Protein AF-A0A259E2I3-F1 (afdb_monomer_lite)

Radius of gyration: 19.68 Å; chains: 1; bounding box: 46×36×46 Å

Structure (mmCIF, N/CA/C/O backbone):
data_AF-A0A259E2I3-F1
#
_entry.id   AF-A0A259E2I3-F1
#
loop_
_atom_site.group_PDB
_atom_site.id
_atom_site.type_symbol
_atom_site.label_atom_id
_atom_site.label_alt_id
_atom_site.label_comp_id
_atom_site.label_asym_id
_atom_site.label_entity_id
_atom_site.label_seq_id
_atom_site.pdbx_PDB_ins_code
_atom_site.Cartn_x
_atom_site.Cartn_y
_atom_site.Cartn_z
_atom_site.occupancy
_atom_site.B_iso_or_equiv
_atom_site.auth_seq_id
_atom_site.auth_comp_id
_atom_site.auth_asym_id
_atom_site.auth_atom_id
_atom_site.pdbx_PDB_model_num
ATOM 1 N N . MET A 1 1 ? -3.749 19.633 -23.639 1.00 78.69 1 MET A N 1
ATOM 2 C CA . MET A 1 1 ? -3.553 18.436 -22.796 1.00 78.69 1 MET A CA 1
ATOM 3 C C . MET A 1 1 ? -4.861 18.137 -22.093 1.00 78.69 1 MET A C 1
ATOM 5 O O . MET A 1 1 ? -5.540 19.091 -21.723 1.00 78.69 1 MET A O 1
ATOM 9 N N . ALA A 1 2 ? -5.213 16.860 -21.955 1.00 88.00 2 ALA A N 1
ATOM 10 C CA . ALA A 1 2 ? -6.332 16.444 -21.115 1.00 88.00 2 ALA A CA 1
ATOM 11 C C . ALA A 1 2 ? -6.079 16.861 -19.656 1.00 88.00 2 ALA A C 1
ATOM 13 O O . ALA A 1 2 ? -4.928 16.905 -19.216 1.00 88.00 2 ALA A O 1
ATOM 14 N N . LYS A 1 3 ? -7.140 17.202 -18.927 1.00 96.12 3 LYS A N 1
ATOM 15 C CA . LYS A 1 3 ? -7.074 17.755 -17.563 1.00 96.12 3 LYS A CA 1
ATOM 16 C C . LYS A 1 3 ? -7.419 16.740 -16.476 1.00 96.12 3 LYS A C 1
ATOM 18 O O . LYS A 1 3 ? -7.202 17.009 -15.299 1.00 96.12 3 LYS A O 1
ATOM 23 N N . ASN A 1 4 ? -7.992 15.606 -16.854 1.00 97.12 4 ASN A N 1
ATOM 24 C CA . ASN A 1 4 ? -8.435 14.545 -15.957 1.00 97.12 4 ASN A CA 1
ATOM 25 C C . ASN A 1 4 ? -8.434 13.197 -16.700 1.00 97.12 4 ASN A C 1
ATOM 27 O O . ASN A 1 4 ? -8.255 13.150 -17.918 1.00 97.12 4 ASN A O 1
ATOM 31 N N . LEU A 1 5 ? -8.623 12.102 -15.959 1.00 96.50 5 LEU A N 1
ATOM 32 C CA . LEU A 1 5 ? -8.616 10.744 -16.511 1.00 96.50 5 LEU A CA 1
ATOM 33 C C . LEU A 1 5 ? -9.744 10.510 -17.533 1.00 96.50 5 LEU A C 1
ATOM 35 O O . LEU A 1 5 ? -9.522 9.835 -18.532 1.00 96.50 5 LEU A O 1
ATOM 39 N N . GLU A 1 6 ? -10.920 11.098 -17.313 1.00 97.06 6 GLU A N 1
ATOM 40 C CA . GLU A 1 6 ? -12.087 10.954 -18.193 1.00 97.06 6 GLU A CA 1
ATOM 41 C C . GLU A 1 6 ? -11.807 11.516 -19.597 1.00 97.06 6 GLU A C 1
ATOM 43 O O . GLU A 1 6 ? -12.049 10.860 -20.607 1.00 97.06 6 GLU A O 1
ATOM 48 N N . GLU A 1 7 ? -11.210 12.706 -19.678 1.00 97.38 7 GLU A N 1
ATOM 49 C CA . GLU A 1 7 ? -10.782 13.310 -20.944 1.00 97.38 7 GLU A CA 1
ATOM 50 C C . GLU A 1 7 ? -9.711 12.468 -21.656 1.00 97.38 7 GLU A C 1
ATOM 52 O O . GLU A 1 7 ? -9.729 12.366 -22.883 1.00 97.38 7 GLU A O 1
ATOM 57 N N . VAL A 1 8 ? -8.794 11.840 -20.907 1.00 95.81 8 VAL A N 1
ATOM 58 C CA . VAL A 1 8 ? -7.777 10.940 -21.477 1.00 95.81 8 VAL A CA 1
ATOM 59 C C . VAL A 1 8 ? -8.433 9.697 -22.079 1.00 95.81 8 VAL A C 1
ATOM 61 O O . VAL A 1 8 ? -8.125 9.342 -23.216 1.00 95.81 8 VAL A O 1
ATOM 64 N N . ILE A 1 9 ? -9.348 9.053 -21.352 1.00 96.31 9 ILE A N 1
ATOM 65 C CA . ILE A 1 9 ? -10.055 7.851 -21.817 1.00 96.31 9 ILE A CA 1
ATOM 66 C C . ILE A 1 9 ? -10.862 8.162 -23.082 1.00 96.31 9 ILE A C 1
ATOM 68 O O . ILE A 1 9 ? -10.703 7.479 -24.097 1.00 96.31 9 ILE A O 1
ATOM 72 N N . ASN A 1 10 ? -11.652 9.238 -23.054 1.00 95.56 10 ASN A N 1
ATOM 73 C CA . ASN A 1 10 ? -12.500 9.640 -24.177 1.00 95.56 10 ASN A CA 1
ATOM 74 C C . ASN A 1 10 ? -11.696 9.991 -25.439 1.00 95.56 10 ASN A C 1
ATOM 76 O O . ASN A 1 10 ? -12.175 9.775 -26.550 1.00 95.56 10 ASN A O 1
ATOM 80 N N . ALA A 1 11 ? -10.464 10.485 -25.291 1.00 94.00 11 ALA A N 1
ATOM 81 C CA . ALA A 1 11 ? -9.594 10.804 -26.420 1.00 94.00 11 ALA A CA 1
ATOM 82 C C . ALA A 1 11 ? -8.911 9.580 -27.064 1.00 94.00 11 ALA A C 1
ATOM 84 O O . ALA A 1 11 ? -8.492 9.672 -28.215 1.00 94.00 11 ALA A O 1
ATOM 85 N N . ASN A 1 12 ? -8.771 8.454 -26.350 1.00 91.12 12 ASN A N 1
ATOM 86 C CA . ASN A 1 12 ? -7.996 7.290 -26.814 1.00 91.12 12 ASN A CA 1
ATOM 87 C C . ASN A 1 12 ? -8.862 6.104 -27.279 1.00 91.12 12 ASN A C 1
ATOM 89 O O . ASN A 1 12 ? -8.356 5.203 -27.946 1.00 91.12 12 ASN A O 1
ATOM 93 N N . GLY A 1 13 ? -10.159 6.083 -26.953 1.00 88.56 13 GLY A N 1
ATOM 94 C CA . GLY A 1 13 ? -11.095 5.035 -27.374 1.00 88.56 13 GLY A CA 1
ATOM 95 C C . GLY A 1 13 ? -10.859 3.690 -26.675 1.00 88.56 13 GLY A C 1
ATOM 96 O O . GLY A 1 13 ? -11.618 3.317 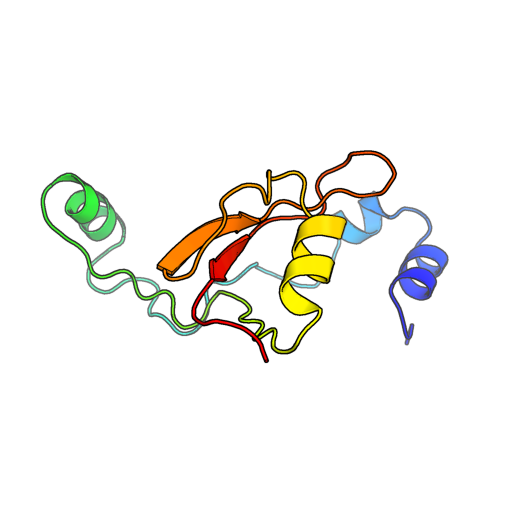-25.782 1.00 88.56 13 GLY A O 1
ATOM 97 N N . ASN A 1 14 ? -9.814 2.945 -27.059 1.00 96.06 14 ASN A N 1
ATOM 98 C CA . ASN A 1 14 ? -9.466 1.662 -26.440 1.00 96.06 14 ASN A CA 1
ATOM 99 C C . ASN A 1 14 ? -8.496 1.851 -25.260 1.00 96.06 14 ASN A C 1
ATOM 101 O O . ASN A 1 14 ? -7.289 2.025 -25.434 1.00 96.06 14 ASN A O 1
ATOM 105 N N . VAL A 1 15 ? -9.026 1.746 -24.039 1.00 96.81 15 VAL A N 1
ATOM 106 C CA . VAL A 1 15 ? -8.250 1.905 -22.796 1.00 96.81 15 VAL A CA 1
ATOM 107 C C . 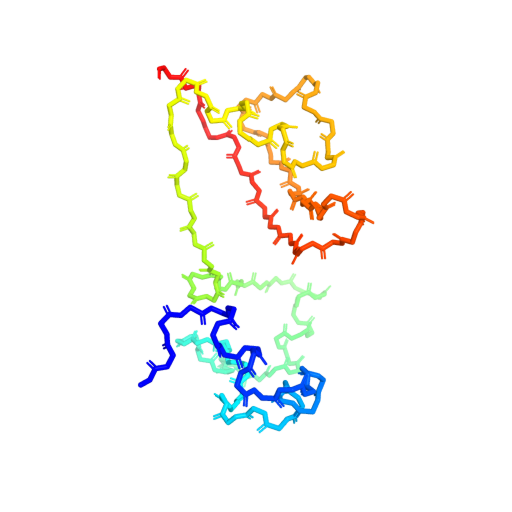VAL A 1 15 ? -7.152 0.847 -22.645 1.00 96.81 15 VAL A C 1
ATOM 109 O O . VAL A 1 15 ? -6.066 1.156 -22.161 1.00 96.81 15 VAL A O 1
ATOM 112 N N . VAL A 1 16 ? -7.391 -0.396 -23.074 1.00 97.62 16 VAL A N 1
ATOM 113 C CA . VAL A 1 16 ? -6.396 -1.477 -22.957 1.00 97.62 16 VAL A CA 1
ATOM 114 C C . VAL A 1 16 ? -5.205 -1.211 -23.870 1.00 97.62 16 VAL A C 1
ATOM 116 O O . VAL A 1 16 ? -4.059 -1.350 -23.445 1.00 97.62 16 VAL A O 1
ATOM 119 N N . GLU A 1 17 ? -5.460 -0.810 -25.114 1.00 97.62 17 GLU A N 1
ATOM 120 C C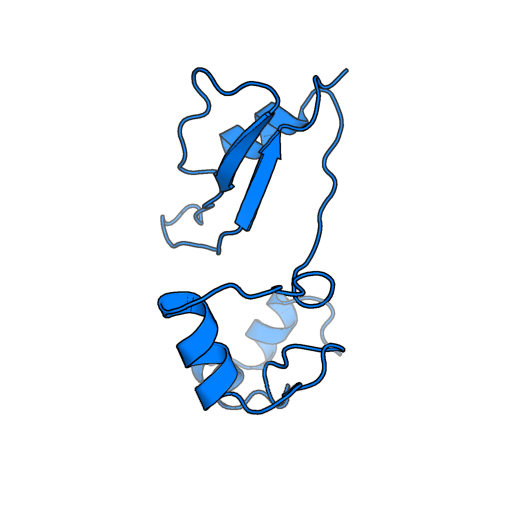A . GLU A 1 17 ? -4.408 -0.450 -26.064 1.00 97.62 17 GLU A CA 1
ATOM 121 C C . GLU A 1 17 ? -3.608 0.759 -25.572 1.00 97.62 17 GLU A C 1
ATOM 123 O O . GLU A 1 17 ? -2.378 0.720 -25.595 1.00 97.62 17 GLU A O 1
ATOM 128 N N . MET A 1 18 ? -4.286 1.778 -25.038 1.00 96.69 18 MET A N 1
ATOM 129 C CA . MET A 1 18 ? -3.641 2.945 -24.435 1.00 96.69 18 MET A CA 1
ATOM 130 C C . MET A 1 18 ? -2.694 2.548 -23.292 1.00 96.69 18 MET A C 1
ATOM 132 O O . MET A 1 18 ? -1.535 2.957 -23.278 1.00 96.69 18 MET A O 1
ATOM 136 N N . LEU A 1 19 ? -3.159 1.734 -22.339 1.00 97.06 19 LEU A N 1
ATOM 137 C CA . LEU A 1 19 ? -2.351 1.334 -21.182 1.00 97.06 19 LEU A CA 1
ATOM 138 C C . LEU A 1 19 ? -1.166 0.445 -21.582 1.00 97.06 19 LEU A C 1
ATOM 140 O O . LEU A 1 19 ? -0.063 0.641 -21.074 1.00 97.06 19 LEU A O 1
ATOM 144 N N . ARG A 1 20 ? -1.359 -0.497 -22.518 1.00 96.94 20 ARG A N 1
ATOM 145 C CA . ARG A 1 20 ? -0.292 -1.402 -22.989 1.00 96.94 20 ARG A CA 1
ATOM 146 C C . ARG A 1 20 ? 0.785 -0.702 -23.819 1.00 96.94 20 ARG A C 1
ATOM 148 O O . ARG A 1 20 ? 1.889 -1.226 -23.907 1.00 96.94 20 ARG A O 1
ATOM 155 N N . ASN A 1 21 ? 0.468 0.454 -24.403 1.00 95.62 21 ASN A N 1
ATOM 156 C CA . ASN A 1 21 ? 1.388 1.259 -25.211 1.00 95.62 21 ASN A CA 1
ATOM 157 C C . ASN A 1 21 ? 1.759 2.595 -24.539 1.00 95.62 21 ASN A C 1
ATOM 159 O O . ASN A 1 21 ? 2.264 3.510 -25.196 1.00 95.62 21 ASN A O 1
ATOM 163 N N . SER A 1 22 ? 1.516 2.723 -23.231 1.00 95.38 22 SER A N 1
ATOM 164 C CA . SER A 1 22 ? 1.873 3.912 -22.458 1.00 95.38 22 SER A CA 1
ATOM 165 C C . SER A 1 22 ? 3.380 4.186 -22.506 1.00 95.38 22 SER A C 1
ATOM 167 O O . SER A 1 22 ? 4.199 3.277 -22.398 1.00 95.38 22 SER A O 1
ATOM 169 N N . GLN A 1 23 ? 3.749 5.463 -22.619 1.00 95.44 23 GLN A N 1
ATOM 170 C CA . GLN A 1 23 ? 5.144 5.920 -22.676 1.00 95.44 23 GLN A CA 1
ATOM 171 C C . GLN A 1 23 ? 5.719 6.270 -21.289 1.00 95.44 23 GLN A C 1
ATOM 173 O O . GLN A 1 23 ? 6.731 6.959 -21.198 1.00 95.44 23 GLN A O 1
ATOM 178 N N . LEU A 1 24 ? 5.078 5.818 -20.202 1.00 93.56 24 LEU A N 1
ATOM 179 C CA . LEU A 1 24 ? 5.490 6.107 -18.819 1.00 93.56 24 LEU A CA 1
ATOM 180 C C . LEU A 1 24 ? 6.877 5.531 -18.464 1.00 93.56 24 LEU A C 1
ATOM 182 O O . LEU A 1 24 ? 7.540 6.042 -17.565 1.00 93.56 24 LEU A O 1
ATOM 186 N N . GLY A 1 25 ? 7.329 4.495 -19.177 1.00 94.25 25 GLY A N 1
ATOM 187 C CA . GLY A 1 25 ? 8.589 3.806 -18.901 1.00 94.25 25 GLY A CA 1
ATOM 188 C C . GLY A 1 25 ? 8.467 2.767 -17.782 1.00 94.25 25 GLY A C 1
ATOM 189 O O . GLY A 1 25 ? 7.401 2.191 -17.564 1.00 94.25 25 GLY A O 1
ATOM 190 N N . ALA A 1 26 ? 9.582 2.479 -17.108 1.00 91.56 26 ALA A N 1
ATOM 191 C CA . ALA A 1 26 ? 9.638 1.468 -16.054 1.00 91.56 26 ALA A CA 1
ATOM 192 C C . ALA A 1 26 ? 8.937 1.927 -14.762 1.00 91.56 26 ALA A C 1
ATOM 194 O O . ALA A 1 26 ? 8.997 3.098 -14.391 1.00 91.56 26 ALA A O 1
ATOM 195 N N . TYR A 1 27 ? 8.349 0.978 -14.030 1.00 92.31 27 TYR A N 1
ATOM 196 C CA . TYR A 1 27 ? 7.947 1.191 -12.641 1.00 92.31 27 TYR A CA 1
ATOM 197 C C . TYR A 1 27 ? 9.176 1.020 -11.740 1.00 92.31 27 TYR A C 1
ATOM 199 O O . TYR A 1 27 ? 9.646 -0.095 -11.517 1.00 92.31 27 TYR A O 1
ATOM 207 N N . VAL A 1 28 ? 9.752 2.140 -11.308 1.00 91.44 28 VAL A N 1
ATOM 208 C CA . VAL A 1 28 ? 11.044 2.181 -10.609 1.00 91.44 28 VAL A CA 1
ATOM 209 C C . VAL A 1 28 ? 10.838 2.173 -9.096 1.00 91.44 28 VAL A C 1
ATOM 211 O O . VAL A 1 28 ? 9.997 2.910 -8.591 1.00 91.44 28 VAL A O 1
ATOM 214 N N . TYR A 1 29 ? 11.663 1.408 -8.375 1.00 91.12 29 TYR A N 1
ATOM 215 C CA . TYR A 1 29 ? 11.889 1.583 -6.937 1.00 91.12 29 TYR A CA 1
ATOM 216 C C . TYR A 1 29 ? 12.972 2.655 -6.759 1.00 91.12 29 TYR A C 1
ATOM 218 O O . TYR A 1 29 ? 14.132 2.395 -7.085 1.00 91.12 29 TYR A O 1
ATOM 226 N N . PRO A 1 30 ? 12.613 3.889 -6.366 1.00 87.81 30 PRO A N 1
ATOM 227 C CA . PRO A 1 30 ? 13.506 5.027 -6.518 1.00 87.81 30 PRO A CA 1
ATOM 228 C C . PRO A 1 30 ? 14.449 5.184 -5.318 1.00 87.81 30 PRO A C 1
ATOM 230 O O . PRO A 1 30 ? 14.191 4.673 -4.229 1.00 87.81 30 PRO A O 1
ATOM 233 N N . VAL A 1 31 ? 15.487 6.005 -5.511 1.00 96.56 31 VAL A N 1
ATOM 234 C CA . VAL A 1 31 ? 16.439 6.507 -4.497 1.00 96.56 31 VAL A CA 1
ATOM 235 C C . VAL A 1 31 ? 17.370 5.453 -3.893 1.00 96.56 31 VAL A C 1
ATOM 237 O O . VAL A 1 31 ? 18.583 5.651 -3.926 1.00 96.56 31 VAL A O 1
ATOM 240 N N . VAL A 1 32 ? 16.837 4.359 -3.350 1.00 95.12 32 VAL A N 1
ATOM 241 C CA . VAL A 1 32 ? 17.640 3.292 -2.739 1.00 95.12 32 VAL A CA 1
ATOM 242 C C . VAL A 1 32 ? 18.551 2.673 -3.804 1.00 95.12 32 VAL A C 1
ATOM 244 O O . VAL A 1 32 ? 18.130 2.454 -4.942 1.00 95.12 32 VAL A O 1
ATOM 247 N N . ALA A 1 33 ? 19.813 2.418 -3.449 1.00 96.88 33 ALA A N 1
ATOM 248 C CA . ALA A 1 33 ? 20.763 1.786 -4.358 1.00 96.88 33 ALA A CA 1
ATOM 249 C C . ALA A 1 33 ? 20.212 0.429 -4.845 1.00 96.88 33 ALA A C 1
ATOM 251 O O . ALA A 1 33 ? 19.707 -0.330 -4.017 1.00 96.88 33 ALA A O 1
ATOM 252 N N . PRO A 1 34 ? 20.320 0.093 -6.149 1.00 97.00 34 PRO A N 1
ATOM 253 C CA . PRO A 1 34 ? 19.801 -1.177 -6.661 1.00 97.00 34 PRO A CA 1
ATOM 254 C C . PRO A 1 34 ? 20.375 -2.412 -5.955 1.00 97.00 34 PRO A C 1
ATOM 256 O O . PRO A 1 34 ? 19.674 -3.409 -5.816 1.00 97.00 34 PRO A O 1
ATOM 259 N N . GLU A 1 35 ? 21.640 -2.342 -5.529 1.00 97.94 35 GLU A N 1
ATOM 260 C CA . GLU A 1 35 ? 22.352 -3.383 -4.783 1.00 97.94 35 GLU A CA 1
ATOM 261 C C . GLU A 1 35 ? 23.343 -2.712 -3.813 1.00 97.94 35 GLU A C 1
ATOM 263 O O . GLU A 1 35 ? 23.993 -1.726 -4.172 1.00 97.94 35 GLU A O 1
ATOM 268 N N . PHE A 1 36 ? 23.499 -3.260 -2.603 1.00 98.12 36 PHE A N 1
ATOM 269 C CA . PHE A 1 36 ? 24.568 -2.876 -1.667 1.00 98.12 36 PHE A CA 1
ATOM 270 C C . PHE A 1 36 ? 25.729 -3.876 -1.690 1.00 98.12 36 PHE A C 1
ATOM 272 O O . PHE A 1 36 ? 26.887 -3.497 -1.523 1.00 98.12 36 PHE A O 1
ATOM 279 N N . SER A 1 37 ? 25.422 -5.159 -1.899 1.00 97.81 37 SER A N 1
ATOM 280 C CA . SER A 1 37 ? 26.400 -6.231 -2.093 1.00 97.81 37 SER A CA 1
ATOM 281 C C . SER A 1 37 ? 26.151 -6.940 -3.424 1.00 97.81 37 SER A C 1
ATOM 283 O O . SER A 1 37 ? 26.923 -6.785 -4.365 1.00 97.81 37 SER A O 1
ATOM 285 N N . ASN A 1 38 ? 25.073 -7.714 -3.506 1.00 98.38 38 ASN A N 1
ATOM 286 C CA . ASN A 1 38 ? 24.416 -8.158 -4.727 1.00 98.38 38 ASN A CA 1
ATOM 287 C C . ASN A 1 38 ? 23.046 -8.739 -4.359 1.00 98.38 38 ASN A C 1
ATOM 289 O O . ASN A 1 38 ? 22.889 -9.326 -3.281 1.00 98.38 38 ASN A O 1
ATOM 293 N N . TRP A 1 39 ? 22.089 -8.679 -5.282 1.00 98.38 39 TRP A N 1
ATOM 294 C CA . TRP A 1 39 ? 20.712 -9.077 -4.998 1.00 98.38 39 TRP A CA 1
ATOM 295 C C . TRP A 1 39 ? 20.598 -10.535 -4.533 1.00 98.38 39 TRP A C 1
ATOM 297 O O . TRP A 1 39 ? 19.788 -10.831 -3.667 1.00 98.38 39 TRP A O 1
ATOM 307 N N . ARG A 1 40 ? 21.426 -11.468 -5.030 1.00 98.56 40 ARG A N 1
ATOM 308 C CA . ARG A 1 40 ? 21.344 -12.891 -4.629 1.00 98.56 40 ARG A CA 1
ATOM 309 C C . ARG A 1 40 ? 21.715 -13.078 -3.164 1.00 98.56 40 ARG A C 1
ATOM 311 O O . ARG A 1 40 ? 21.036 -13.808 -2.449 1.00 98.56 40 ARG A O 1
ATOM 318 N N . SER A 1 41 ? 22.791 -12.430 -2.721 1.00 98.62 41 SER A N 1
ATOM 319 C CA . SER A 1 41 ? 23.218 -12.478 -1.321 1.00 98.62 41 SER A CA 1
ATOM 320 C C . SER A 1 41 ? 22.235 -11.752 -0.404 1.00 98.62 41 SER A C 1
ATOM 322 O O . SER A 1 41 ? 21.962 -12.245 0.686 1.00 98.62 41 SER A O 1
ATOM 324 N N . GLU A 1 42 ? 21.657 -10.637 -0.852 1.00 98.69 42 GLU A N 1
ATOM 325 C CA . GLU A 1 42 ? 20.627 -9.894 -0.111 1.00 98.69 42 GLU A CA 1
ATOM 326 C C . GLU A 1 42 ? 19.335 -10.712 0.043 1.00 98.69 42 GLU A C 1
ATOM 328 O O . GLU A 1 42 ? 18.775 -10.785 1.137 1.00 98.69 42 GLU A O 1
ATOM 333 N N . GLN A 1 43 ? 18.916 -11.420 -1.013 1.00 98.75 43 GLN A N 1
ATOM 334 C CA . GLN A 1 43 ? 17.810 -12.379 -0.946 1.00 98.75 43 GLN A CA 1
ATOM 335 C C . GLN A 1 43 ? 18.123 -13.553 -0.012 1.00 98.75 43 GLN A C 1
ATOM 337 O O . GLN A 1 43 ? 17.294 -13.944 0.810 1.00 98.75 43 GLN A O 1
ATOM 342 N N . TRP A 1 44 ? 19.334 -14.112 -0.101 1.00 98.69 44 TRP A N 1
ATOM 343 C CA . TRP A 1 44 ? 19.759 -15.207 0.771 1.00 98.69 44 TRP A CA 1
ATOM 344 C C . TRP A 1 44 ? 19.745 -14.788 2.249 1.00 98.69 44 TRP A C 1
ATOM 346 O O . TRP A 1 44 ? 19.281 -15.550 3.100 1.00 98.69 44 TRP A O 1
ATOM 356 N N . ALA A 1 45 ? 20.196 -13.566 2.548 1.00 98.81 45 ALA A N 1
ATOM 357 C CA . ALA A 1 45 ? 20.269 -13.023 3.899 1.00 98.81 45 ALA A CA 1
ATOM 358 C C . ALA A 1 45 ? 18.894 -12.881 4.568 1.00 98.81 45 ALA A C 1
ATOM 360 O O . ALA A 1 45 ? 18.782 -13.167 5.758 1.00 98.81 45 ALA A O 1
ATOM 361 N N . TRP A 1 46 ? 17.822 -12.526 3.844 1.00 97.75 46 TRP A N 1
ATOM 362 C CA . TRP A 1 46 ? 16.503 -12.415 4.487 1.00 97.75 46 TRP A CA 1
ATOM 363 C C . TRP A 1 46 ? 15.980 -13.763 5.008 1.00 97.75 46 TRP A C 1
ATOM 365 O O . TRP A 1 46 ? 15.129 -13.777 5.894 1.00 97.75 46 TRP A O 1
ATOM 375 N N . GLN A 1 47 ? 16.442 -14.895 4.452 1.00 98.50 47 GLN A N 1
ATOM 376 C CA . GLN A 1 47 ? 16.036 -16.239 4.896 1.00 98.50 47 GLN A CA 1
ATOM 377 C C . GLN A 1 47 ? 16.995 -16.848 5.920 1.00 98.50 47 GLN A C 1
ATOM 379 O O . GLN A 1 47 ? 16.563 -17.643 6.750 1.00 98.50 47 GLN A O 1
ATOM 384 N N . HIS A 1 48 ? 18.286 -16.521 5.838 1.00 98.62 48 HIS A N 1
ATOM 385 C CA . HIS A 1 48 ? 19.337 -17.227 6.580 1.00 98.62 48 HIS A CA 1
ATOM 386 C C . HIS A 1 48 ? 20.082 -16.344 7.593 1.00 98.62 48 HIS A C 1
ATOM 388 O O . HIS A 1 48 ? 20.935 -16.841 8.327 1.00 98.62 48 HIS A O 1
ATOM 394 N N . SER A 1 49 ? 19.784 -15.046 7.645 1.00 98.38 49 SER A N 1
ATOM 395 C CA . SER A 1 49 ? 20.335 -14.106 8.621 1.00 98.38 49 SER A CA 1
ATOM 396 C C . SER A 1 49 ? 19.324 -12.994 8.948 1.00 98.38 49 SER A C 1
ATOM 398 O O . SER A 1 49 ? 18.248 -13.281 9.467 1.00 98.38 49 SER A O 1
ATOM 400 N N . ALA A 1 50 ? 19.668 -11.730 8.699 1.00 98.50 50 ALA A N 1
ATOM 401 C CA . ALA A 1 50 ? 18.813 -10.568 8.898 1.00 98.50 50 ALA A CA 1
ATOM 402 C C . ALA A 1 50 ? 19.142 -9.499 7.848 1.00 98.50 50 ALA A C 1
ATOM 404 O O . ALA A 1 50 ? 20.280 -9.400 7.385 1.00 98.50 50 ALA A O 1
ATOM 405 N N . VAL A 1 51 ? 18.148 -8.684 7.498 1.00 98.56 51 VAL A N 1
ATOM 406 C CA . VAL A 1 51 ? 18.275 -7.598 6.517 1.00 98.56 51 VAL A CA 1
ATOM 407 C C . VAL A 1 51 ? 17.654 -6.314 7.053 1.00 98.56 51 VAL A C 1
ATOM 409 O O . VAL A 1 51 ? 16.739 -6.349 7.876 1.00 98.56 51 VAL A O 1
ATOM 412 N N . LEU A 1 52 ? 18.132 -5.180 6.548 1.00 98.62 52 LEU A N 1
ATOM 413 C CA . LEU A 1 52 ? 17.483 -3.885 6.705 1.00 98.62 52 LEU A CA 1
ATOM 414 C C . LEU A 1 52 ? 16.789 -3.539 5.386 1.00 98.62 52 LEU A C 1
ATOM 416 O O . LEU A 1 52 ? 17.459 -3.266 4.393 1.00 98.62 52 LEU A O 1
ATOM 420 N N . PHE A 1 53 ? 15.45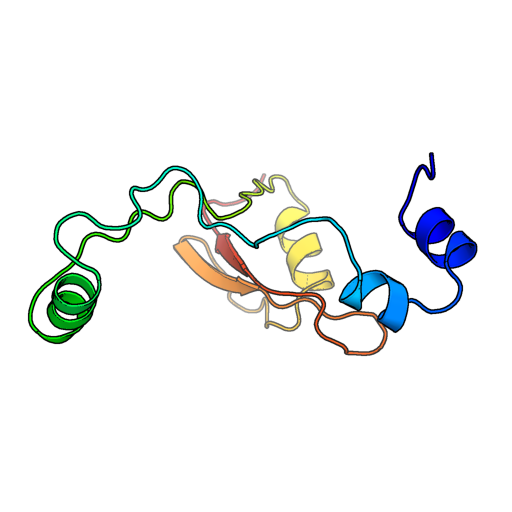8 -3.552 5.375 1.00 98.50 53 PHE A N 1
ATOM 421 C CA . PHE A 1 53 ? 14.688 -3.054 4.238 1.00 98.50 53 PHE A CA 1
ATOM 422 C C . PHE A 1 53 ? 14.472 -1.548 4.371 1.00 98.50 53 PHE A C 1
ATOM 424 O O . PHE A 1 53 ? 13.796 -1.101 5.298 1.00 98.50 53 PHE A O 1
ATOM 431 N N . ASP A 1 54 ? 15.001 -0.777 3.424 1.00 98.19 54 ASP A N 1
ATOM 432 C CA . ASP A 1 54 ? 14.710 0.651 3.315 1.00 98.19 54 ASP A CA 1
ATOM 433 C C . ASP A 1 54 ? 13.422 0.869 2.503 1.00 98.19 54 ASP A C 1
ATOM 435 O O . ASP A 1 54 ? 13.393 0.719 1.281 1.00 98.19 54 ASP A O 1
ATOM 439 N N . GLN A 1 55 ? 12.330 1.197 3.198 1.00 97.88 55 GLN A N 1
ATOM 440 C CA . GLN A 1 55 ? 11.013 1.430 2.593 1.00 97.88 55 GLN A CA 1
ATOM 441 C C . GLN A 1 55 ? 10.670 2.921 2.451 1.00 97.88 55 GLN A C 1
ATOM 443 O O . GLN A 1 55 ? 9.536 3.266 2.128 1.00 97.88 55 GLN A O 1
ATOM 448 N N . SER A 1 56 ? 11.637 3.817 2.658 1.00 97.69 56 SER A N 1
ATOM 449 C CA . SER A 1 56 ? 11.383 5.252 2.853 1.00 97.69 56 SER A CA 1
ATOM 450 C C . SER A 1 56 ? 10.913 6.003 1.599 1.00 97.69 56 SER A C 1
ATOM 452 O O . SER A 1 56 ? 10.397 7.113 1.714 1.00 97.69 56 SER A O 1
ATOM 454 N N . HIS A 1 57 ? 11.107 5.438 0.399 1.00 96.62 57 HIS A N 1
ATOM 455 C CA . HIS A 1 57 ? 11.057 6.208 -0.855 1.00 96.62 57 HIS A CA 1
ATOM 456 C C . HIS A 1 57 ? 10.069 5.715 -1.920 1.00 96.62 57 HIS A C 1
ATOM 458 O O . HIS A 1 57 ? 9.837 6.435 -2.888 1.00 96.62 57 HIS A O 1
ATOM 464 N N . HIS A 1 58 ? 9.503 4.512 -1.789 1.00 95.62 58 HIS A N 1
ATOM 465 C CA . HIS A 1 58 ? 8.735 3.889 -2.878 1.00 95.62 58 HIS A CA 1
ATOM 466 C C . HIS A 1 58 ? 7.215 3.862 -2.653 1.00 95.62 58 HIS A C 1
ATOM 468 O O . HIS A 1 58 ? 6.479 3.503 -3.569 1.00 95.62 58 HIS A O 1
ATOM 474 N N . MET A 1 59 ? 6.742 4.249 -1.464 1.00 98.06 59 MET A N 1
ATOM 475 C CA . MET A 1 59 ? 5.317 4.291 -1.129 1.00 98.06 59 MET A CA 1
ATOM 476 C C . MET A 1 59 ? 4.797 5.723 -1.029 1.00 98.06 59 MET A C 1
ATOM 478 O O . MET A 1 59 ? 5.512 6.649 -0.645 1.00 98.06 59 MET A O 1
ATOM 482 N N . VAL A 1 60 ? 3.514 5.892 -1.341 1.00 97.62 60 VAL A N 1
ATOM 483 C CA . VAL A 1 60 ? 2.782 7.125 -1.046 1.00 97.62 60 VAL A CA 1
ATOM 484 C C . VAL A 1 60 ? 2.318 7.076 0.408 1.00 97.62 60 VAL A C 1
ATOM 486 O O . VAL A 1 60 ? 1.611 6.150 0.796 1.00 97.62 60 VAL A O 1
ATOM 489 N N . ASN A 1 61 ? 2.658 8.102 1.188 1.00 96.94 61 ASN A N 1
ATOM 490 C CA . ASN A 1 61 ? 2.173 8.265 2.558 1.00 96.94 61 ASN A CA 1
ATOM 491 C C . ASN A 1 61 ? 1.030 9.283 2.597 1.00 96.94 61 ASN A C 1
ATOM 493 O O . ASN A 1 61 ? 1.189 10.418 2.143 1.00 96.94 61 ASN A O 1
ATOM 497 N N . LEU A 1 62 ? -0.107 8.891 3.175 1.00 98.19 62 LEU A N 1
ATOM 498 C CA . LEU A 1 62 ? -1.256 9.767 3.395 1.00 98.19 62 LEU A CA 1
ATOM 499 C C . LEU A 1 62 ? -1.547 9.876 4.893 1.00 98.19 62 LEU A C 1
ATOM 501 O O . LEU A 1 62 ? -1.852 8.882 5.547 1.00 98.19 62 LEU A O 1
ATOM 505 N N . TYR A 1 63 ? -1.494 11.096 5.423 1.00 97.62 63 TYR A N 1
ATOM 506 C CA . TYR A 1 63 ? -1.793 11.374 6.826 1.00 97.62 63 TYR A CA 1
ATOM 507 C C . TYR A 1 63 ? -3.233 11.870 6.963 1.00 97.62 63 TYR A C 1
ATOM 509 O O . TYR A 1 63 ? -3.541 13.004 6.595 1.00 97.62 63 TYR A O 1
ATOM 517 N N . ILE A 1 64 ? -4.111 11.020 7.494 1.00 97.12 64 ILE A N 1
ATOM 518 C CA . ILE A 1 64 ? -5.542 11.305 7.654 1.00 97.12 64 ILE A CA 1
ATOM 519 C C . ILE A 1 64 ? -5.810 11.632 9.122 1.00 97.12 64 ILE A C 1
ATOM 521 O O . ILE A 1 64 ? -5.523 10.815 9.992 1.00 97.12 64 ILE A O 1
ATOM 525 N N . ARG A 1 65 ? -6.363 12.818 9.398 1.00 96.62 65 ARG A N 1
ATOM 526 C CA . ARG A 1 65 ? -6.686 13.269 10.758 1.00 96.62 65 ARG A CA 1
ATOM 527 C C . ARG A 1 65 ? -8.083 13.863 10.848 1.00 96.62 65 ARG A C 1
ATOM 529 O O . ARG A 1 65 ? -8.593 14.404 9.867 1.00 96.62 65 ARG A O 1
ATOM 536 N N . GLY A 1 66 ? -8.649 13.810 12.048 1.00 96.00 66 GLY A N 1
ATOM 537 C CA . GLY A 1 66 ? -9.914 14.447 12.412 1.00 96.00 66 GLY A CA 1
ATOM 538 C C . GLY A 1 66 ? -11.037 13.458 12.715 1.00 96.00 66 GLY A C 1
ATOM 539 O O . GLY A 1 66 ? -10.943 12.266 12.419 1.00 96.00 66 GLY A O 1
ATOM 540 N N . LYS A 1 67 ? -12.118 13.986 13.298 1.00 96.06 67 LYS A N 1
ATOM 541 C CA . LYS A 1 67 ? -13.281 13.239 13.821 1.00 96.06 67 LYS A CA 1
ATOM 542 C C . LYS A 1 67 ? -13.814 12.134 12.906 1.00 96.06 67 LYS A C 1
ATOM 544 O O . LYS A 1 67 ? -14.151 11.054 13.383 1.00 96.06 67 LYS A O 1
ATOM 549 N N . ASP A 1 68 ? -13.850 12.382 11.599 1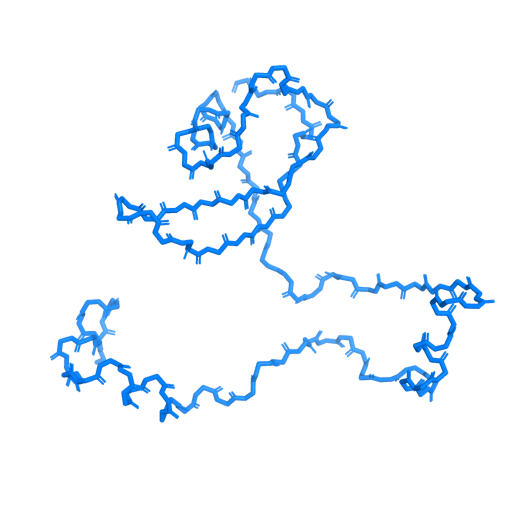.00 96.88 68 ASP A N 1
ATOM 550 C CA . ASP A 1 68 ? -14.419 11.451 10.619 1.00 96.88 68 ASP A CA 1
ATOM 551 C C . ASP A 1 68 ? -13.383 10.542 9.939 1.00 96.88 68 ASP A C 1
ATOM 553 O O . ASP A 1 68 ? -13.739 9.777 9.044 1.00 96.88 68 ASP A O 1
ATOM 557 N N . ALA A 1 69 ? -12.114 10.552 10.363 1.00 96.94 69 ALA A N 1
ATOM 558 C CA . ALA A 1 69 ? -11.084 9.683 9.787 1.00 96.94 69 ALA A CA 1
ATOM 559 C C . ALA A 1 69 ? -11.465 8.195 9.893 1.00 96.94 69 ALA A C 1
ATOM 561 O O . ALA A 1 69 ? -11.357 7.454 8.915 1.00 96.94 69 ALA A O 1
ATOM 562 N N . HIS A 1 70 ? -11.992 7.764 11.049 1.00 95.38 70 HIS A N 1
ATOM 563 C CA . HIS A 1 70 ? -12.480 6.391 11.218 1.00 95.38 70 HIS A CA 1
ATOM 564 C C . HIS A 1 70 ? -13.627 6.089 10.252 1.00 95.38 70 HIS A C 1
ATOM 566 O O . HIS A 1 70 ? -13.654 5.032 9.623 1.00 95.38 70 HIS A O 1
ATOM 572 N N . LYS A 1 71 ? -14.571 7.032 10.135 1.00 96.88 71 LYS A N 1
ATOM 573 C CA . LYS A 1 71 ? -15.756 6.888 9.295 1.00 96.88 71 LYS A CA 1
ATOM 574 C C . LYS A 1 71 ? -15.363 6.726 7.828 1.00 96.88 71 LYS A C 1
ATOM 576 O O . LYS A 1 71 ? -15.788 5.760 7.202 1.00 96.88 71 LYS A O 1
ATOM 581 N N . LEU A 1 72 ? -14.504 7.611 7.319 1.00 98.06 72 LEU A N 1
ATOM 582 C CA . LEU A 1 72 ? -13.985 7.561 5.952 1.00 98.06 72 LEU A CA 1
ATOM 583 C C . LEU A 1 72 ? -13.394 6.185 5.631 1.00 98.06 72 LEU A C 1
ATOM 585 O O . LEU A 1 72 ? -13.741 5.582 4.617 1.00 98.06 72 LEU A O 1
ATOM 589 N N . LEU A 1 73 ? -12.533 5.674 6.512 1.00 97.81 73 LEU A N 1
ATOM 590 C CA . LEU A 1 73 ? -11.882 4.382 6.313 1.00 97.81 73 LEU A CA 1
ATOM 591 C C . LEU A 1 73 ? -12.899 3.240 6.363 1.00 97.81 73 LEU A C 1
ATOM 593 O O . LEU A 1 73 ? -12.873 2.365 5.505 1.00 97.81 73 LEU A O 1
ATOM 597 N N . SER A 1 74 ? -13.837 3.267 7.315 1.00 97.50 74 SER A N 1
ATOM 598 C CA . SER A 1 74 ? -14.870 2.235 7.436 1.00 97.50 74 SER A CA 1
ATOM 599 C C . SER A 1 74 ? -15.870 2.212 6.283 1.00 97.50 74 SER A C 1
ATOM 601 O O . SER A 1 74 ? -16.352 1.139 5.939 1.00 97.50 74 SER A O 1
ATOM 603 N N . ASP A 1 75 ? -16.165 3.364 5.680 1.00 98.44 75 ASP A N 1
ATOM 604 C CA . ASP A 1 75 ? -17.093 3.467 4.551 1.00 98.44 75 ASP A CA 1
ATOM 605 C C . ASP A 1 75 ? -16.475 2.946 3.242 1.00 98.44 75 ASP A C 1
ATOM 607 O O . ASP A 1 75 ? -17.199 2.610 2.307 1.00 98.44 75 ASP A O 1
ATOM 611 N N . THR A 1 76 ? -15.142 2.913 3.153 1.00 98.62 76 THR A N 1
ATOM 612 C CA . THR A 1 76 ? -14.417 2.658 1.900 1.00 98.62 76 THR A CA 1
ATOM 613 C C . THR A 1 76 ? -13.630 1.348 1.888 1.00 98.62 76 THR A C 1
ATOM 615 O O . THR A 1 76 ? -13.226 0.909 0.813 1.00 98.62 76 THR A O 1
ATOM 618 N N . MET A 1 77 ? -13.441 0.686 3.035 1.00 98.19 77 MET A N 1
ATOM 619 C CA . MET A 1 77 ? -12.720 -0.589 3.133 1.00 98.19 77 MET A CA 1
ATOM 620 C C . MET A 1 77 ? -13.645 -1.800 3.245 1.00 98.19 77 MET A C 1
ATOM 622 O O . MET A 1 77 ? -14.682 -1.750 3.901 1.00 98.19 77 MET A O 1
ATOM 626 N N . ILE A 1 78 ? -13.211 -2.944 2.712 1.00 98.31 78 ILE A N 1
ATOM 627 C CA . ILE A 1 78 ? -13.903 -4.228 2.933 1.00 98.31 78 ILE A CA 1
ATOM 628 C C . ILE A 1 78 ? -13.678 -4.788 4.349 1.00 98.31 78 ILE A C 1
ATOM 630 O O . ILE A 1 78 ? -14.389 -5.688 4.799 1.00 98.31 78 ILE A O 1
ATOM 634 N N . ASN A 1 79 ? -12.639 -4.322 5.047 1.00 98.12 79 ASN A N 1
ATOM 635 C CA . ASN A 1 79 ? -12.242 -4.845 6.348 1.00 98.12 79 ASN A CA 1
ATOM 636 C C . ASN A 1 79 ? -13.269 -4.491 7.435 1.00 98.12 79 ASN A C 1
ATOM 638 O O . ASN A 1 79 ? -13.814 -3.392 7.479 1.00 98.12 79 ASN A O 1
ATOM 642 N N . SER A 1 80 ? -13.445 -5.375 8.420 1.00 97.38 80 SER A N 1
ATOM 643 C CA . SER A 1 80 ? -14.226 -5.033 9.614 1.00 97.38 80 SER A CA 1
ATOM 644 C C . SER A 1 80 ? -13.532 -3.938 10.435 1.00 97.38 80 SER A C 1
ATOM 646 O O . SER A 1 80 ? -12.373 -4.098 10.844 1.00 97.38 80 SER A O 1
ATOM 648 N N . SER A 1 81 ? -14.265 -2.863 10.731 1.00 95.19 81 SER A N 1
ATOM 649 C CA . SER A 1 81 ? -13.873 -1.799 11.668 1.00 95.19 81 SER A CA 1
ATOM 650 C C . SER A 1 81 ? -14.172 -2.143 13.134 1.00 95.19 81 SER A C 1
ATOM 652 O O . SER A 1 81 ? -13.697 -1.465 14.043 1.00 95.19 81 SER A O 1
ATOM 654 N N . LYS A 1 82 ? -14.926 -3.219 13.400 1.00 96.62 82 LYS A N 1
ATOM 655 C CA . LYS A 1 82 ? -15.309 -3.604 14.766 1.00 96.62 82 LYS A CA 1
ATOM 656 C C . LYS A 1 82 ? -14.073 -3.914 15.613 1.00 96.62 82 LYS A C 1
ATOM 658 O O . LYS A 1 82 ? -13.237 -4.730 15.221 1.00 96.62 82 LYS A O 1
ATOM 663 N N . GLY A 1 83 ? -13.990 -3.285 16.786 1.00 94.62 83 GLY A N 1
ATOM 664 C CA . GLY A 1 83 ? -12.883 -3.474 17.727 1.00 94.62 83 GLY A CA 1
ATOM 665 C C . GLY A 1 83 ? -11.531 -2.987 17.198 1.00 94.62 83 GLY A C 1
ATOM 666 O O . GLY A 1 83 ? -10.494 -3.504 17.613 1.00 94.62 83 GLY A O 1
ATOM 667 N N . TRP A 1 84 ? -11.523 -2.059 16.237 1.00 96.31 84 TRP A N 1
ATOM 668 C CA . TRP A 1 84 ? -10.292 -1.408 15.812 1.00 96.31 84 TRP A CA 1
ATOM 669 C C . TRP A 1 84 ? -9.900 -0.316 16.813 1.00 96.31 84 TRP A C 1
ATOM 671 O O . TRP A 1 84 ? -10.738 0.484 17.217 1.00 96.31 84 TRP A O 1
ATOM 681 N N . SER A 1 85 ? -8.640 -0.326 17.243 1.00 95.19 85 SER A N 1
ATOM 682 C CA . SER A 1 85 ? -8.096 0.549 18.279 1.00 95.19 85 SER A CA 1
ATOM 683 C C . SER A 1 85 ? -6.711 1.061 17.887 1.00 95.19 85 SER A C 1
ATOM 685 O O . SER A 1 85 ? -6.067 0.510 16.989 1.00 95.19 85 SER A O 1
ATOM 687 N N . VAL A 1 86 ? -6.233 2.060 18.629 1.00 96.75 86 VAL A N 1
ATOM 688 C CA . VAL A 1 86 ? -4.861 2.580 18.561 1.00 96.75 86 VAL A CA 1
ATOM 689 C C . VAL A 1 86 ? -3.813 1.479 18.674 1.00 96.75 86 VAL A C 1
ATOM 691 O O . VAL A 1 86 ? -4.015 0.480 19.367 1.00 96.75 86 VAL A O 1
ATOM 694 N N . ASN A 1 87 ? -2.710 1.667 17.942 1.00 97.19 87 ASN A N 1
ATOM 695 C CA . ASN A 1 87 ? -1.579 0.751 17.797 1.00 97.19 87 ASN A CA 1
ATOM 696 C C . ASN A 1 87 ? -1.916 -0.582 17.116 1.00 97.19 87 ASN A C 1
ATOM 698 O O . ASN A 1 87 ? -1.204 -1.573 17.280 1.00 97.19 87 ASN A O 1
ATOM 702 N N . LYS A 1 88 ? -2.986 -0.617 16.311 1.00 97.75 88 LYS A N 1
ATOM 703 C CA . LYS A 1 88 ? -3.326 -1.768 15.471 1.00 97.75 88 LYS A CA 1
ATOM 704 C C . LYS A 1 88 ? -3.416 -1.361 14.007 1.00 97.75 88 LYS A C 1
ATOM 706 O O . LYS A 1 88 ? -4.244 -0.530 13.639 1.00 97.75 88 LYS A O 1
ATOM 711 N N . ALA A 1 89 ? -2.598 -1.986 13.168 1.00 98.19 89 ALA A N 1
ATOM 712 C CA . ALA A 1 89 ? -2.637 -1.790 11.725 1.00 98.19 89 ALA A CA 1
ATOM 713 C C . ALA A 1 89 ? -3.619 -2.753 11.036 1.00 98.19 89 ALA A C 1
ATOM 715 O O . ALA A 1 89 ? -3.990 -3.799 11.584 1.00 98.19 89 ALA A O 1
ATOM 716 N N . LYS A 1 90 ? -4.027 -2.402 9.816 1.00 98.44 90 LYS A N 1
ATOM 717 C CA . LYS A 1 90 ? -4.778 -3.267 8.896 1.00 98.44 90 LYS A CA 1
ATOM 718 C C . LYS A 1 90 ? -4.201 -3.128 7.486 1.00 98.44 90 LYS A C 1
ATOM 720 O O . LYS A 1 90 ? -3.722 -2.059 7.125 1.00 98.44 90 LYS A O 1
ATOM 725 N N . GLN A 1 91 ? -4.312 -4.180 6.677 1.00 98.69 91 GLN A N 1
ATOM 726 C CA . GLN A 1 91 ? -4.219 -4.043 5.223 1.00 98.69 91 GLN A CA 1
ATOM 727 C C . GLN A 1 91 ? -5.565 -3.508 4.726 1.00 98.69 91 GLN A C 1
ATOM 729 O O . GLN A 1 91 ? -6.559 -4.234 4.723 1.00 98.69 91 GLN A O 1
ATOM 734 N N . TYR A 1 92 ? -5.608 -2.218 4.413 1.00 98.69 92 TYR A N 1
ATOM 735 C CA . TYR A 1 92 ? -6.773 -1.513 3.895 1.00 98.69 92 TYR A CA 1
ATOM 736 C C . TYR A 1 92 ? -6.982 -1.893 2.430 1.00 98.69 92 TYR A C 1
ATOM 738 O O . TYR A 1 92 ? -6.095 -1.672 1.608 1.00 98.69 92 TYR A O 1
ATOM 746 N N . VAL A 1 93 ? -8.147 -2.463 2.115 1.00 98.75 93 VAL A N 1
ATOM 747 C CA . VAL A 1 93 ? -8.495 -2.903 0.756 1.00 98.75 93 VAL A CA 1
ATOM 748 C C . VAL A 1 93 ? -9.841 -2.291 0.350 1.00 98.75 93 VAL A C 1
ATOM 750 O O . VAL A 1 93 ? -10.886 -2.759 0.812 1.00 98.75 93 VAL A O 1
ATOM 753 N N . PRO A 1 94 ? -9.848 -1.233 -0.475 1.00 98.69 94 PRO A N 1
ATOM 754 C CA . PRO A 1 94 ? -11.063 -0.649 -1.023 1.00 98.69 94 PRO A CA 1
ATOM 755 C C . PRO A 1 94 ? -11.483 -1.292 -2.347 1.00 98.69 94 PRO A C 1
ATOM 757 O O . PRO A 1 94 ? -10.660 -1.679 -3.184 1.00 98.69 94 PRO A O 1
ATOM 760 N N . THR A 1 95 ? -12.793 -1.333 -2.574 1.00 98.75 95 THR A N 1
ATOM 761 C CA . THR A 1 95 ? -13.386 -1.790 -3.835 1.00 98.75 95 THR A CA 1
ATOM 762 C C . THR A 1 95 ? -14.184 -0.684 -4.506 1.00 98.75 95 THR A C 1
ATOM 764 O O . THR A 1 95 ? -14.712 0.223 -3.867 1.00 98.75 95 THR A O 1
ATOM 767 N N . THR A 1 96 ? -14.326 -0.795 -5.821 1.00 98.56 96 THR A N 1
ATOM 768 C CA . THR A 1 96 ? -15.308 -0.027 -6.589 1.00 98.56 96 THR A CA 1
ATOM 769 C C . THR A 1 96 ? -16.738 -0.386 -6.154 1.00 98.56 96 THR A C 1
ATOM 771 O O . THR A 1 96 ? -16.951 -1.465 -5.591 1.00 98.56 96 THR A O 1
ATOM 774 N N . PRO A 1 97 ? -17.752 0.432 -6.499 1.00 98.62 97 PRO A N 1
ATOM 775 C CA . PRO A 1 97 ? -19.162 0.053 -6.336 1.00 98.62 97 PRO A CA 1
ATOM 776 C C . PRO A 1 97 ? -19.550 -1.261 -7.040 1.00 98.62 97 PRO A C 1
ATOM 778 O O . PRO A 1 97 ? -20.561 -1.866 -6.703 1.00 98.62 97 PRO A O 1
ATOM 781 N N . TYR A 1 98 ? -18.739 -1.717 -8.001 1.00 98.56 98 TYR A N 1
ATOM 782 C CA . TYR A 1 98 ? -18.922 -2.965 -8.746 1.00 98.56 98 TYR A CA 1
ATOM 783 C C . TYR A 1 98 ? -18.182 -4.164 -8.124 1.00 98.56 98 TYR A C 1
ATOM 785 O O . TYR A 1 98 ? -18.195 -5.249 -8.696 1.00 98.56 98 TYR A O 1
ATOM 793 N N . GLY A 1 99 ? -17.502 -3.981 -6.987 1.00 98.38 99 GLY A N 1
ATOM 794 C CA . GLY A 1 99 ? -16.805 -5.04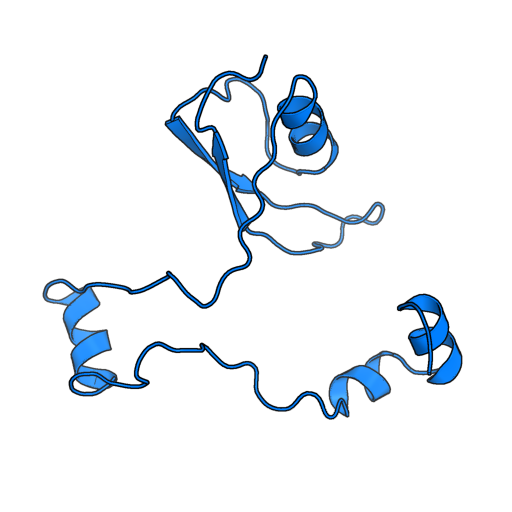7 -6.258 1.00 98.38 99 GLY A CA 1
ATOM 795 C C . GLY A 1 99 ? -15.371 -5.342 -6.715 1.00 98.38 99 GLY A C 1
ATOM 796 O O . GLY A 1 99 ? -14.690 -6.141 -6.078 1.00 98.38 99 GLY A O 1
ATOM 797 N N . HIS A 1 100 ? -14.868 -4.694 -7.770 1.00 98.62 100 HIS A N 1
ATOM 798 C CA . HIS A 1 100 ? -13.462 -4.827 -8.179 1.00 98.62 100 HIS A CA 1
ATOM 799 C C . HIS A 1 100 ? -12.533 -4.083 -7.216 1.00 98.62 100 HIS A C 1
ATOM 801 O O . HIS A 1 100 ? -12.849 -2.963 -6.812 1.00 98.62 100 HIS A O 1
ATOM 807 N N . VAL A 1 101 ? -11.381 -4.672 -6.896 1.00 98.62 101 VAL A N 1
ATOM 808 C CA . VAL A 1 101 ? -10.335 -4.048 -6.069 1.00 98.62 101 VAL A CA 1
ATOM 809 C C . VAL A 1 101 ? -9.770 -2.810 -6.772 1.00 98.62 101 VAL A C 1
ATOM 811 O O . VAL A 1 101 ? -9.461 -2.868 -7.961 1.00 98.62 101 VAL A O 1
ATOM 814 N N . ILE A 1 102 ? -9.637 -1.700 -6.039 1.00 98.62 102 ILE A N 1
ATOM 815 C CA . ILE A 1 102 ? -8.986 -0.472 -6.538 1.00 98.62 102 ILE A CA 1
ATOM 816 C C . ILE A 1 102 ? -7.469 -0.536 -6.299 1.00 98.62 102 ILE A C 1
ATOM 818 O O . ILE A 1 102 ? -6.687 -0.111 -7.145 1.00 98.62 102 ILE A O 1
ATOM 822 N N . GLY A 1 103 ? -7.062 -1.077 -5.152 1.00 98.38 103 GLY A N 1
ATOM 823 C CA . GLY A 1 103 ? -5.681 -1.240 -4.704 1.00 98.38 103 GLY A CA 1
ATOM 824 C C . GLY A 1 103 ? -5.666 -1.653 -3.233 1.00 98.38 103 GLY A C 1
ATOM 825 O O . GLY A 1 103 ? -6.702 -2.066 -2.706 1.00 98.38 103 GLY A O 1
ATOM 826 N N . ASP A 1 104 ? -4.527 -1.507 -2.564 1.00 98.62 104 ASP A N 1
ATOM 827 C CA . ASP A 1 104 ? -4.398 -1.731 -1.126 1.00 98.62 104 ASP A CA 1
ATOM 828 C C . ASP A 1 104 ? -3.232 -0.939 -0.515 1.00 98.62 104 ASP A C 1
ATOM 830 O O . ASP A 1 104 ? -2.405 -0.357 -1.216 1.00 98.62 104 ASP A O 1
ATOM 834 N N . GLY A 1 105 ? -3.192 -0.892 0.815 1.00 98.50 105 GLY A N 1
ATOM 835 C CA . GLY A 1 105 ? -2.096 -0.298 1.574 1.00 98.50 105 GLY A CA 1
ATOM 836 C C . GLY A 1 105 ? -2.181 -0.644 3.056 1.00 98.50 105 GLY A C 1
ATOM 837 O O . GLY A 1 105 ? -3.185 -1.183 3.526 1.00 98.50 105 GLY A O 1
ATOM 838 N N . ILE A 1 106 ? -1.133 -0.333 3.817 1.00 98.50 106 ILE A N 1
ATOM 839 C CA . ILE A 1 106 ? -1.154 -0.522 5.271 1.00 98.50 106 ILE A CA 1
ATOM 840 C C . ILE A 1 106 ? -1.658 0.755 5.932 1.00 98.50 106 ILE A C 1
ATOM 842 O O . ILE A 1 106 ? -1.044 1.811 5.811 1.00 98.50 106 ILE A O 1
ATOM 846 N N . ILE A 1 107 ? -2.778 0.644 6.645 1.00 98.38 107 ILE A N 1
ATOM 847 C CA . ILE A 1 107 ? -3.318 1.728 7.461 1.00 98.38 107 ILE A CA 1
ATOM 848 C C . ILE A 1 107 ? -2.949 1.499 8.924 1.00 98.38 107 ILE A C 1
ATOM 850 O O . ILE A 1 107 ? -3.213 0.433 9.492 1.00 98.38 107 ILE A O 1
ATOM 854 N N . PHE A 1 108 ? -2.351 2.514 9.537 1.00 98.31 108 PHE A N 1
ATOM 855 C CA . PHE A 1 108 ? -1.970 2.524 10.943 1.00 98.31 108 PHE A CA 1
ATOM 856 C C . PHE A 1 108 ? -2.945 3.407 11.716 1.00 98.31 108 PHE A C 1
ATOM 858 O O . PHE A 1 108 ? -3.164 4.560 11.355 1.00 98.31 108 PHE A O 1
ATOM 865 N N . TRP A 1 109 ? -3.543 2.868 12.780 1.00 97.38 109 TRP A N 1
ATOM 866 C CA . TRP A 1 109 ? -4.308 3.681 13.724 1.00 97.38 109 TRP A CA 1
ATOM 867 C C . TRP A 1 109 ? -3.357 4.180 14.814 1.00 97.38 109 TRP A C 1
ATOM 869 O O . TRP A 1 109 ? -3.102 3.471 15.788 1.00 97.38 109 TRP A O 1
ATOM 879 N N . GLU A 1 110 ? -2.767 5.355 14.597 1.00 96.88 110 GLU A N 1
ATOM 880 C CA . GLU A 1 110 ? -1.660 5.874 15.416 1.00 96.88 110 GLU A CA 1
ATOM 881 C C . GLU A 1 110 ? -2.122 6.514 16.731 1.00 96.88 110 GLU A C 1
ATOM 883 O O . GLU A 1 110 ? -1.465 6.352 17.755 1.00 96.88 110 GLU A O 1
ATOM 888 N N . GLU A 1 111 ? -3.266 7.203 16.728 1.00 94.50 111 GLU A N 1
ATOM 889 C CA . GLU A 1 111 ? -3.778 7.942 17.888 1.00 94.50 111 GLU A CA 1
ATOM 890 C C . GLU A 1 111 ? -5.302 8.137 17.823 1.00 94.50 111 GLU A C 1
ATOM 892 O O . GLU A 1 111 ? -5.927 7.969 16.768 1.00 94.50 111 GLU A O 1
ATOM 897 N N . GLU A 1 112 ? -5.915 8.483 18.959 1.00 88.69 112 GLU A N 1
ATOM 898 C CA . GLU A 1 112 ? -7.324 8.885 18.992 1.00 88.69 112 GLU A CA 1
ATOM 899 C C . GLU A 1 112 ? -7.523 10.212 18.255 1.00 88.69 112 GLU A C 1
ATOM 901 O O . GLU A 1 112 ? -6.743 11.151 18.397 1.00 88.69 112 GLU A O 1
ATOM 906 N N . GLN A 1 113 ? -8.582 10.284 17.452 1.00 81.12 113 GLN A N 1
ATOM 907 C CA . GLN A 1 113 ? -8.884 11.457 16.641 1.00 81.12 113 GLN A CA 1
ATOM 908 C C . GLN A 1 113 ? -9.871 12.355 17.386 1.00 81.12 113 GLN A C 1
ATOM 910 O O . GLN A 1 113 ? -10.903 11.879 17.863 1.00 81.12 113 GLN A O 1
ATOM 915 N N . SER A 1 114 ? -9.542 13.645 17.478 1.00 56.53 114 SER A N 1
ATOM 916 C CA . SER A 1 114 ? -10.367 14.676 18.125 1.00 56.53 114 SER A CA 1
ATOM 917 C C . SER A 1 114 ? -11.069 15.597 17.136 1.00 56.53 114 SER A C 1
ATOM 919 O O . SER A 1 114 ? -10.710 15.618 15.934 1.00 56.53 114 SER A O 1
#

pLDDT: mean 96.14, std 4.93, range [56.53, 98.81]

Sequence (114 aa):
MAKNLEEVINANGNVVEMLRNSQLGAYVYPVVAPEFSNWRSEQWAWQHSAVLFDQSHHMVNLYIRGKDAHKLLSDTMINSSKGWSVNKAKQYVPTTPYGHVIGDGIIFWEEEQS

Foldseek 3Di:
DDDDPVSVCVVPVDPVVCVVPPPPDDLDPPDDDPDPPDPVVQVVCVVVNNDDDDPPGNDDDDDDAADCSLVVQCVFFPDDPPPDDAQDKDFGWGDDPVRHTPDTDIDHRHDDGD

Secondary structure (DSSP, 8-state):
--SSHHHHHHHHS-HHHHHHT---------SS-S-SS-HHHHHHHHHHS------SSSS------STTHHHHHHHHBSS--TT--TTEEEEE-BB-TTS-B---EEEEE-S---